Protein AF-A0A8S3GTD4-F1 (afdb_monomer_lite)

Organism: NCBI:txid392030

Structure (mmCIF, N/CA/C/O backbone):
data_AF-A0A8S3GTD4-F1
#
_entry.id   AF-A0A8S3GTD4-F1
#
loop_
_atom_site.group_PDB
_atom_site.id
_atom_site.type_symbol
_atom_site.label_atom_id
_atom_site.label_alt_id
_atom_site.label_comp_id
_atom_site.label_asym_id
_atom_site.label_entity_id
_atom_site.label_seq_id
_atom_site.pdbx_PDB_ins_code
_atom_site.Cartn_x
_atom_site.Cartn_y
_atom_site.Cartn_z
_atom_site.occupancy
_atom_site.B_iso_or_equiv
_atom_site.auth_seq_id
_atom_site.auth_comp_id
_atom_site.auth_asym_id
_atom_site.auth_atom_id
_atom_site.pdbx_PDB_model_num
ATOM 1 N N . MET A 1 1 ? 2.380 9.464 -10.146 1.00 66.31 1 MET A N 1
ATOM 2 C CA . MET A 1 1 ? 0.906 9.540 -10.296 1.00 66.31 1 MET A CA 1
ATOM 3 C C . MET A 1 1 ? 0.186 9.221 -8.988 1.00 66.31 1 MET A C 1
ATOM 5 O O . MET A 1 1 ? -0.500 10.106 -8.506 1.00 66.31 1 MET A O 1
ATOM 9 N N . ILE A 1 2 ? 0.413 8.068 -8.342 1.00 77.56 2 ILE A N 1
ATOM 10 C CA . ILE A 1 2 ? -0.176 7.734 -7.019 1.00 77.56 2 ILE A CA 1
ATOM 11 C C . ILE A 1 2 ? 0.085 8.826 -5.964 1.00 77.56 2 ILE A C 1
ATOM 13 O O . ILE A 1 2 ? -0.839 9.261 -5.285 1.00 77.56 2 ILE A O 1
ATOM 17 N N . ASN A 1 3 ? 1.313 9.356 -5.892 1.00 77.19 3 ASN A N 1
ATOM 18 C CA . ASN A 1 3 ? 1.646 10.452 -4.972 1.00 77.19 3 ASN A CA 1
ATOM 19 C C . ASN A 1 3 ? 0.789 11.716 -5.184 1.00 77.19 3 ASN A C 1
ATOM 21 O O . ASN A 1 3 ? 0.457 12.398 -4.225 1.00 77.19 3 ASN A O 1
ATOM 25 N N . ALA A 1 4 ? 0.408 12.024 -6.429 1.00 79.31 4 ALA A N 1
ATOM 26 C CA . ALA A 1 4 ? -0.436 13.182 -6.720 1.00 79.31 4 ALA A CA 1
ATOM 27 C C . ALA A 1 4 ? -1.862 12.981 -6.181 1.00 79.31 4 ALA A C 1
ATOM 29 O O . ALA A 1 4 ? -2.457 13.918 -5.663 1.00 79.31 4 ALA A O 1
ATOM 30 N N . PHE A 1 5 ? -2.391 11.758 -6.240 1.00 78.88 5 PHE A N 1
ATOM 31 C CA . PHE A 1 5 ? -3.673 11.430 -5.618 1.00 78.88 5 PHE A CA 1
ATOM 32 C C . PHE A 1 5 ? -3.585 11.468 -4.084 1.00 78.88 5 PHE A C 1
ATOM 34 O O . PHE A 1 5 ? -4.465 12.035 -3.439 1.00 78.88 5 PHE A O 1
ATOM 41 N N . ALA A 1 6 ? -2.481 10.974 -3.510 1.00 74.62 6 ALA A N 1
ATOM 42 C CA . ALA A 1 6 ? -2.228 10.999 -2.069 1.00 74.62 6 ALA A CA 1
ATOM 43 C C . ALA A 1 6 ? -2.287 12.418 -1.476 1.00 74.62 6 ALA A C 1
ATOM 45 O O . ALA A 1 6 ? -2.999 12.652 -0.502 1.00 74.62 6 ALA A O 1
ATOM 46 N N . VAL A 1 7 ? -1.583 13.378 -2.089 1.00 77.69 7 VAL A N 1
ATOM 47 C CA . VAL A 1 7 ? -1.494 14.760 -1.574 1.00 77.69 7 VAL A CA 1
ATOM 48 C C . VAL A 1 7 ? -2.777 15.574 -1.761 1.00 77.69 7 VAL A C 1
ATOM 50 O O . VAL A 1 7 ? -2.965 16.571 -1.074 1.00 77.69 7 VAL A O 1
ATOM 53 N N . ASN A 1 8 ? -3.665 15.160 -2.668 1.00 80.88 8 ASN A N 1
ATOM 54 C CA . ASN A 1 8 ? -4.934 15.844 -2.935 1.00 80.88 8 ASN A CA 1
ATOM 55 C C . ASN A 1 8 ? -6.129 15.212 -2.191 1.00 80.88 8 ASN A C 1
ATOM 57 O O . ASN A 1 8 ? -7.275 15.515 -2.511 1.00 80.88 8 ASN A O 1
ATOM 61 N N . GLY A 1 9 ? -5.892 14.306 -1.234 1.00 77.19 9 GLY A N 1
ATOM 62 C CA . GLY A 1 9 ? -6.963 13.628 -0.486 1.00 77.19 9 GLY A CA 1
ATOM 63 C C . GLY A 1 9 ? -7.743 12.592 -1.305 1.00 77.19 9 GLY A C 1
ATOM 64 O O . GLY A 1 9 ? -8.752 12.063 -0.849 1.00 77.19 9 GLY A O 1
ATOM 65 N N . MET A 1 10 ? -7.261 12.258 -2.500 1.00 87.38 10 MET A N 1
ATOM 66 C CA . MET A 1 10 ? -7.872 11.308 -3.428 1.00 87.38 10 MET A CA 1
ATOM 67 C C . MET A 1 10 ? -7.392 9.875 -3.145 1.00 87.38 10 MET A C 1
ATOM 69 O O . MET A 1 10 ? -6.902 9.169 -4.027 1.00 87.38 10 MET A O 1
ATOM 73 N N . GLY A 1 11 ? -7.486 9.448 -1.881 1.00 89.88 11 GLY A N 1
ATOM 74 C CA . GLY A 1 11 ? -6.939 8.167 -1.423 1.00 89.88 11 GLY A CA 1
ATOM 75 C C . GLY A 1 11 ? -7.520 6.957 -2.154 1.00 89.88 11 GLY A C 1
ATOM 76 O O . GLY A 1 11 ? -6.769 6.070 -2.547 1.00 89.88 11 GLY A O 1
ATOM 77 N N . THR A 1 12 ? -8.829 6.948 -2.418 1.00 92.75 12 THR A N 1
ATOM 78 C CA . THR A 1 12 ? -9.495 5.839 -3.120 1.00 92.75 12 THR A CA 1
ATOM 79 C C . THR A 1 12 ? -8.962 5.674 -4.542 1.00 92.75 12 THR A C 1
ATOM 81 O O . THR A 1 12 ? -8.590 4.573 -4.933 1.00 92.75 12 THR A O 1
ATOM 84 N N . GLN A 1 13 ? -8.807 6.777 -5.280 1.00 93.44 13 GLN A N 1
ATOM 85 C CA . GLN A 1 13 ? -8.263 6.758 -6.643 1.00 93.44 13 GLN A CA 1
ATOM 86 C C . GLN A 1 13 ? -6.788 6.336 -6.660 1.00 93.44 13 GLN A C 1
ATOM 88 O O . GLN A 1 13 ? -6.334 5.672 -7.589 1.00 93.44 13 GLN A O 1
ATOM 93 N N . ALA A 1 14 ? -6.027 6.682 -5.614 1.00 93.75 14 ALA A N 1
ATOM 94 C CA . ALA A 1 14 ? -4.658 6.203 -5.451 1.00 93.75 14 ALA A CA 1
ATOM 95 C C . ALA A 1 14 ? -4.605 4.670 -5.294 1.00 93.75 14 ALA A C 1
ATOM 97 O O . ALA A 1 14 ? -3.726 4.031 -5.875 1.00 93.75 14 ALA A O 1
ATOM 98 N N . VAL A 1 15 ? -5.544 4.090 -4.535 1.00 94.56 15 VAL A N 1
ATOM 99 C CA . VAL A 1 15 ? -5.669 2.636 -4.331 1.00 94.56 15 VAL A CA 1
ATOM 100 C C . VAL A 1 15 ? -6.115 1.928 -5.607 1.00 94.56 15 VAL A C 1
ATOM 102 O O . VAL A 1 15 ? -5.534 0.903 -5.959 1.00 94.56 15 VAL A O 1
ATOM 105 N N . GLU A 1 16 ? -7.105 2.466 -6.318 1.00 94.31 16 GLU A N 1
ATOM 106 C CA . GLU A 1 16 ? -7.570 1.924 -7.602 1.00 94.31 16 GLU A CA 1
ATOM 107 C C . GLU A 1 16 ? -6.434 1.885 -8.623 1.00 94.31 16 GLU A C 1
ATOM 109 O O . GLU A 1 16 ? -6.117 0.818 -9.147 1.00 94.31 16 GLU A O 1
ATOM 114 N N . LEU A 1 17 ? -5.728 3.006 -8.807 1.00 92.81 17 LEU A N 1
ATOM 115 C CA . LEU A 1 17 ? -4.598 3.074 -9.728 1.00 92.81 17 LEU A CA 1
ATOM 116 C C . LEU A 1 17 ? -3.491 2.081 -9.348 1.00 92.81 17 LEU A C 1
ATOM 118 O O . LEU A 1 17 ? -2.936 1.417 -10.218 1.00 92.81 17 LEU A O 1
ATOM 122 N N . TYR A 1 18 ? -3.174 1.952 -8.055 1.00 93.12 18 TYR A N 1
ATOM 123 C CA . TYR A 1 18 ? -2.201 0.963 -7.583 1.00 93.12 18 TYR A CA 1
ATOM 124 C C . TYR A 1 18 ? -2.634 -0.473 -7.915 1.00 93.12 18 TYR A C 1
ATOM 126 O O . TYR A 1 18 ? -1.818 -1.278 -8.360 1.00 93.12 18 TYR A O 1
ATOM 134 N N . ARG A 1 19 ? -3.923 -0.796 -7.752 1.00 92.38 19 ARG A N 1
ATOM 135 C CA . ARG A 1 19 ? -4.482 -2.120 -8.069 1.00 92.38 19 ARG A CA 1
ATOM 136 C C . ARG A 1 19 ? -4.569 -2.410 -9.566 1.00 92.38 19 ARG A C 1
ATOM 138 O O . ARG A 1 19 ? -4.580 -3.580 -9.940 1.00 92.38 19 ARG A O 1
ATOM 145 N N . GLU A 1 20 ? -4.603 -1.389 -10.411 1.00 94.00 20 GLU A N 1
ATOM 146 C CA . GLU A 1 20 ? -4.527 -1.540 -11.867 1.00 94.00 20 GLU A CA 1
ATOM 147 C C . GLU A 1 20 ? -3.087 -1.723 -12.368 1.00 94.00 20 GLU A C 1
ATOM 149 O O . GLU A 1 20 ? -2.874 -2.256 -13.458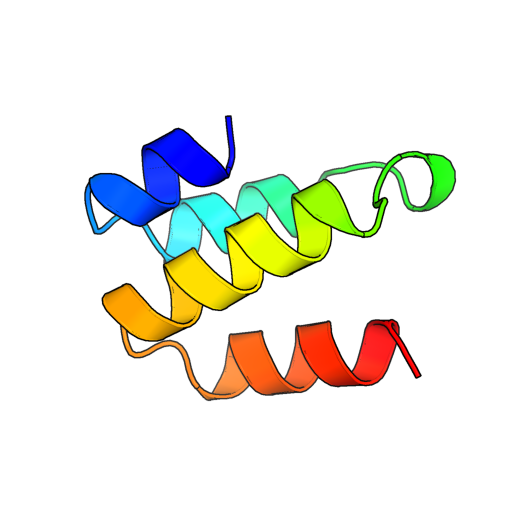 1.00 94.00 20 GLU A O 1
ATOM 154 N N . MET A 1 21 ? -2.078 -1.327 -11.580 1.00 91.06 21 MET A N 1
ATOM 155 C CA . MET A 1 21 ? -0.682 -1.510 -11.975 1.00 91.06 21 MET A CA 1
ATOM 156 C C . MET A 1 21 ? -0.335 -3.003 -12.097 1.00 91.06 21 MET A C 1
ATOM 158 O O . MET A 1 21 ? -0.687 -3.790 -11.209 1.00 91.06 21 MET A O 1
ATOM 162 N N . PRO A 1 22 ? 0.416 -3.408 -13.138 1.00 91.69 22 PRO A N 1
ATOM 163 C CA . PRO A 1 22 ? 0.968 -4.754 -13.242 1.00 91.69 22 PRO A CA 1
ATOM 164 C C . PRO A 1 22 ? 1.821 -5.103 -12.020 1.00 91.69 22 PRO A C 1
ATOM 166 O O . PRO A 1 22 ? 2.612 -4.276 -11.566 1.00 91.69 22 PRO A O 1
ATOM 169 N N . ASN A 1 23 ? 1.714 -6.333 -11.510 1.00 86.31 23 ASN A N 1
ATOM 170 C CA . ASN A 1 23 ? 2.4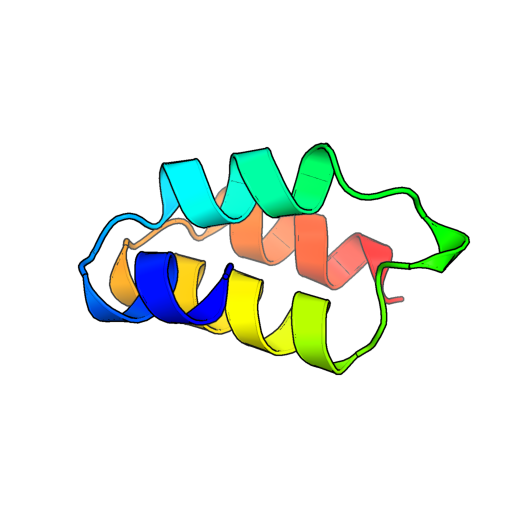34 -6.757 -10.299 1.00 86.31 23 ASN A CA 1
ATOM 171 C C . ASN A 1 23 ? 3.955 -6.565 -10.408 1.00 86.31 23 ASN A C 1
ATOM 173 O O . ASN A 1 23 ? 4.598 -6.183 -9.439 1.00 86.31 23 ASN A O 1
ATOM 177 N N . ASN A 1 24 ? 4.533 -6.761 -11.595 1.00 87.50 24 ASN A N 1
ATOM 178 C CA . ASN A 1 24 ? 5.962 -6.558 -11.850 1.00 87.50 24 ASN A CA 1
ATOM 179 C C . ASN A 1 24 ? 6.397 -5.079 -11.869 1.00 87.50 24 ASN A C 1
ATOM 181 O O . ASN A 1 24 ? 7.593 -4.810 -11.919 1.00 87.50 24 ASN A O 1
ATOM 185 N N . LEU A 1 25 ? 5.450 -4.136 -11.860 1.00 87.00 25 LEU A N 1
ATOM 186 C CA . LEU A 1 25 ? 5.695 -2.691 -11.797 1.00 87.00 25 LEU A CA 1
ATOM 187 C C . LEU A 1 25 ? 5.310 -2.083 -10.440 1.00 87.00 25 LEU A C 1
ATOM 189 O O . LEU A 1 25 ? 5.550 -0.897 -10.219 1.00 87.00 25 LEU A O 1
ATOM 193 N N . ARG A 1 26 ? 4.720 -2.869 -9.528 1.00 90.25 26 ARG A N 1
ATOM 194 C CA . ARG A 1 26 ? 4.430 -2.445 -8.153 1.00 90.25 26 ARG A CA 1
ATOM 195 C C . ARG A 1 26 ? 5.690 -2.564 -7.302 1.00 90.25 26 ARG A C 1
ATOM 197 O O . ARG A 1 26 ? 5.875 -3.528 -6.566 1.00 90.25 26 ARG A O 1
ATOM 204 N N . ASP A 1 27 ? 6.574 -1.588 -7.436 1.00 89.06 27 ASP A N 1
ATOM 205 C CA . ASP A 1 27 ? 7.784 -1.494 -6.625 1.00 89.06 27 ASP A CA 1
ATOM 206 C C . ASP A 1 27 ? 7.516 -0.888 -5.233 1.00 89.06 27 ASP A C 1
ATOM 208 O O . ASP A 1 27 ? 6.415 -0.425 -4.912 1.00 89.06 27 ASP A O 1
ATOM 212 N N . HIS A 1 28 ? 8.558 -0.839 -4.404 1.00 88.94 28 HIS A N 1
ATOM 213 C CA . HIS A 1 28 ? 8.487 -0.239 -3.072 1.00 88.94 28 HIS A CA 1
ATOM 214 C C . HIS A 1 28 ? 8.062 1.235 -3.079 1.00 88.94 28 HIS A C 1
ATOM 216 O O . HIS A 1 28 ? 7.437 1.698 -2.126 1.00 88.94 28 HIS A O 1
ATOM 222 N N . VAL A 1 29 ? 8.351 1.985 -4.147 1.00 90.25 29 VAL A N 1
ATOM 223 C CA . VAL A 1 29 ? 7.967 3.399 -4.239 1.00 90.25 29 VAL A CA 1
ATOM 224 C C . VAL A 1 29 ? 6.455 3.517 -4.410 1.00 90.25 29 VAL A C 1
ATOM 226 O O . VAL A 1 29 ? 5.805 4.262 -3.676 1.00 90.25 29 VAL A O 1
ATOM 229 N N . SER A 1 30 ? 5.873 2.747 -5.332 1.00 90.62 30 SER A N 1
ATOM 230 C CA . SER A 1 30 ? 4.424 2.718 -5.558 1.00 90.62 30 SER A CA 1
ATOM 231 C C . SER A 1 30 ? 3.649 2.276 -4.308 1.00 90.62 30 SER A C 1
ATOM 233 O O . SER A 1 30 ? 2.624 2.881 -3.986 1.00 90.62 30 SER A O 1
ATOM 235 N N . GLN A 1 31 ? 4.191 1.310 -3.555 1.00 90.56 31 GLN A N 1
ATOM 236 C CA . GLN A 1 31 ? 3.661 0.836 -2.270 1.00 90.56 31 GLN A CA 1
ATOM 237 C C . GLN A 1 31 ? 3.646 1.942 -1.203 1.00 90.56 31 GLN A C 1
ATOM 239 O O . GLN A 1 31 ? 2.613 2.205 -0.588 1.00 90.56 31 GLN A O 1
ATOM 244 N N . ILE A 1 32 ? 4.767 2.643 -1.002 1.00 91.69 32 ILE A N 1
ATOM 245 C CA . ILE A 1 32 ? 4.847 3.741 -0.025 1.00 91.69 32 ILE A CA 1
ATOM 246 C C . ILE A 1 32 ? 3.882 4.870 -0.405 1.00 91.69 32 ILE A C 1
ATOM 248 O O . ILE A 1 32 ? 3.180 5.407 0.454 1.00 91.69 32 ILE A O 1
ATOM 252 N N . CYS A 1 33 ? 3.797 5.214 -1.694 1.00 92.00 33 CYS A N 1
ATOM 253 C CA . CYS A 1 33 ? 2.880 6.249 -2.161 1.00 92.00 33 CYS A CA 1
ATOM 254 C C . CYS A 1 33 ? 1.412 5.909 -1.870 1.00 92.00 33 CYS A C 1
ATOM 256 O O . CYS A 1 33 ? 0.671 6.792 -1.433 1.00 92.00 33 CYS A O 1
ATOM 258 N N . VAL A 1 34 ? 0.978 4.664 -2.102 1.00 93.75 34 VAL A N 1
ATOM 259 C CA . VAL A 1 34 ? -0.421 4.277 -1.861 1.00 93.75 34 VAL A CA 1
ATOM 260 C C . VAL A 1 34 ? -0.728 4.153 -0.365 1.00 93.75 34 VAL A C 1
ATOM 262 O O . VAL A 1 34 ? -1.808 4.554 0.064 1.00 93.75 34 VAL A O 1
ATOM 265 N N . LEU A 1 35 ? 0.232 3.715 0.459 1.00 93.44 35 LEU A N 1
ATOM 266 C CA . LEU A 1 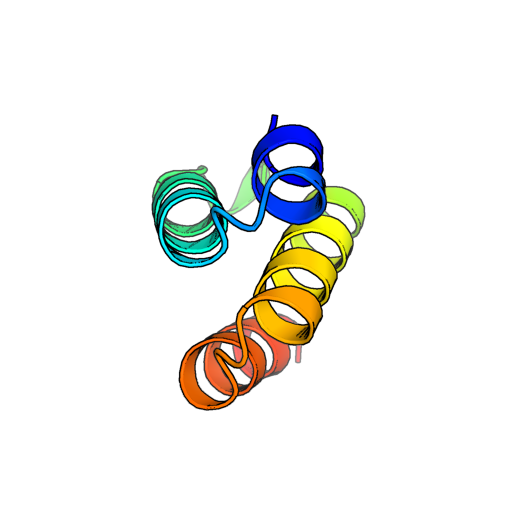35 ? 0.082 3.689 1.919 1.00 93.44 35 LEU A CA 1
ATOM 267 C C . LEU A 1 35 ? -0.034 5.101 2.509 1.00 93.44 35 LEU A C 1
ATOM 269 O O . LEU A 1 35 ? -0.908 5.344 3.343 1.00 93.44 35 LEU A O 1
ATOM 273 N N . ASN A 1 36 ? 0.768 6.056 2.028 1.00 92.19 36 ASN A N 1
ATOM 274 C CA . ASN A 1 36 ? 0.620 7.464 2.401 1.00 92.19 36 ASN A CA 1
ATOM 275 C C . ASN A 1 36 ? -0.755 8.007 1.995 1.00 92.19 36 ASN A C 1
ATOM 277 O O . ASN A 1 36 ? -1.410 8.675 2.795 1.00 92.19 36 ASN A O 1
ATOM 281 N N . ALA A 1 37 ? -1.232 7.680 0.789 1.00 93.19 37 ALA A N 1
ATOM 282 C CA . ALA A 1 37 ? -2.573 8.062 0.350 1.00 93.19 37 ALA A CA 1
ATOM 283 C C . ALA A 1 37 ? -3.657 7.525 1.297 1.00 93.19 37 ALA A C 1
ATOM 285 O O . ALA A 1 37 ? -4.557 8.266 1.693 1.00 93.19 37 ALA A O 1
ATOM 286 N N . CYS A 1 38 ? -3.536 6.261 1.713 1.00 93.69 38 CYS A N 1
ATOM 287 C CA . CYS A 1 38 ? -4.459 5.655 2.665 1.00 93.69 38 CYS A CA 1
ATOM 288 C C . CYS A 1 38 ? -4.409 6.343 4.035 1.00 93.69 38 CYS A C 1
ATOM 290 O O . CYS A 1 38 ? -5.457 6.575 4.636 1.00 93.69 38 CYS A O 1
ATOM 292 N N . SER A 1 39 ? -3.215 6.717 4.509 1.00 90.75 39 SER A N 1
ATOM 293 C CA . SER A 1 39 ? -3.039 7.440 5.773 1.00 90.75 39 SER A CA 1
ATOM 294 C C . SER A 1 39 ? -3.719 8.810 5.758 1.00 90.75 39 SER A C 1
ATOM 296 O O . SER A 1 39 ? -4.313 9.200 6.759 1.00 90.75 39 SER A O 1
ATOM 298 N N . HIS A 1 40 ? -3.652 9.538 4.641 1.00 88.00 40 HIS A N 1
ATOM 299 C CA . HIS A 1 40 ? -4.309 10.842 4.507 1.00 88.00 40 HIS A CA 1
ATOM 300 C C . HIS A 1 40 ? -5.831 10.734 4.354 1.00 88.00 40 HIS A C 1
ATOM 302 O O . HIS A 1 40 ? -6.551 11.605 4.835 1.00 88.00 40 HIS A O 1
ATOM 308 N N . ALA A 1 41 ? -6.323 9.674 3.707 1.00 89.75 41 ALA A N 1
ATOM 309 C CA . ALA A 1 41 ? -7.745 9.483 3.420 1.00 89.75 41 ALA A CA 1
ATOM 310 C C . ALA A 1 41 ? -8.505 8.642 4.466 1.00 89.75 41 ALA A C 1
ATOM 312 O O . ALA A 1 41 ? -9.714 8.466 4.339 1.00 89.75 41 ALA A O 1
ATOM 313 N N . GLY A 1 42 ? -7.826 8.106 5.488 1.00 92.00 42 GLY A N 1
ATOM 314 C CA . GLY A 1 42 ? -8.446 7.258 6.516 1.00 92.00 42 GLY A CA 1
ATOM 315 C C . GLY A 1 42 ? -8.794 5.837 6.046 1.00 92.00 42 GLY A C 1
ATOM 316 O O . GLY A 1 42 ? -9.620 5.167 6.664 1.00 92.00 42 GLY A O 1
ATOM 317 N N . LEU A 1 43 ? -8.157 5.356 4.976 1.00 94.44 43 LEU A N 1
ATOM 318 C CA . LEU A 1 43 ? -8.423 4.060 4.336 1.00 94.44 43 LEU A CA 1
ATOM 319 C C . LEU A 1 43 ? -7.634 2.922 5.008 1.00 94.44 43 LEU A C 1
ATOM 321 O O . LEU A 1 43 ? -6.713 2.333 4.440 1.00 94.44 43 LEU A O 1
ATOM 325 N N . LEU A 1 44 ? -7.944 2.650 6.280 1.00 93.50 44 LEU A N 1
ATOM 326 C CA . LEU A 1 44 ? -7.198 1.683 7.101 1.00 93.50 44 LEU A CA 1
ATOM 327 C C . LEU A 1 44 ? -7.309 0.238 6.601 1.00 93.50 44 LEU A C 1
ATOM 329 O O . LEU A 1 44 ? -6.376 -0.548 6.787 1.00 93.50 44 LEU A O 1
ATOM 333 N N . HIS A 1 45 ? -8.447 -0.130 6.013 1.00 95.31 45 HIS A N 1
ATOM 334 C CA . HIS A 1 45 ? -8.655 -1.482 5.509 1.00 95.31 45 HIS A CA 1
ATOM 335 C C . HIS A 1 45 ? -7.770 -1.734 4.284 1.00 95.31 45 HIS A C 1
ATOM 337 O O . HIS A 1 45 ? -7.017 -2.703 4.249 1.00 95.31 45 HIS A O 1
ATOM 343 N N . GLU A 1 46 ? -7.785 -0.799 3.340 1.00 94.75 46 GLU A N 1
ATOM 344 C CA . GLU A 1 46 ? -6.996 -0.804 2.115 1.00 94.75 46 GLU A CA 1
ATOM 345 C C . GLU A 1 46 ? -5.502 -0.789 2.429 1.00 94.75 46 GLU A C 1
ATOM 347 O O . GLU A 1 46 ? -4.761 -1.611 1.891 1.00 94.75 46 GLU A O 1
ATOM 352 N N . ALA A 1 47 ? -5.070 0.074 3.357 1.00 94.00 47 ALA A N 1
ATOM 353 C CA . ALA A 1 47 ? -3.686 0.112 3.816 1.00 94.00 47 ALA A CA 1
ATOM 354 C C . ALA A 1 47 ? -3.223 -1.252 4.341 1.00 94.00 47 ALA A C 1
ATOM 356 O O . ALA A 1 47 ? -2.121 -1.694 4.025 1.00 94.00 47 ALA A O 1
ATOM 357 N N . ARG A 1 48 ? -4.069 -1.942 5.118 1.00 94.88 48 ARG A N 1
ATOM 358 C CA . ARG A 1 48 ? -3.750 -3.264 5.669 1.00 94.88 48 ARG A CA 1
ATOM 359 C C . ARG A 1 48 ? -3.671 -4.333 4.585 1.00 94.88 48 ARG A C 1
ATOM 361 O O . ARG A 1 48 ? -2.758 -5.149 4.629 1.00 94.88 48 ARG A O 1
ATOM 368 N N . THR A 1 49 ? -4.596 -4.336 3.626 1.00 93.75 49 THR A N 1
ATOM 369 C CA . THR A 1 49 ? -4.547 -5.267 2.489 1.00 93.75 49 THR A CA 1
ATOM 370 C C . THR A 1 49 ? -3.259 -5.075 1.699 1.00 93.75 49 THR A C 1
ATOM 372 O O . THR A 1 49 ? -2.536 -6.042 1.492 1.00 93.75 49 THR A O 1
ATOM 375 N N . ILE A 1 50 ? -2.931 -3.831 1.339 1.00 92.19 50 ILE A N 1
ATOM 376 C CA . ILE A 1 50 ? -1.724 -3.520 0.567 1.00 92.19 50 ILE A CA 1
ATOM 377 C C . ILE A 1 50 ? -0.471 -3.888 1.360 1.00 92.19 50 ILE A C 1
ATOM 379 O O . ILE A 1 50 ? 0.434 -4.491 0.805 1.00 92.19 50 ILE A O 1
ATOM 383 N N . PHE A 1 51 ? -0.419 -3.593 2.661 1.00 90.94 51 PHE A N 1
ATOM 384 C CA . PHE A 1 51 ? 0.719 -3.966 3.502 1.00 90.94 51 PHE A CA 1
ATOM 385 C C . PHE A 1 51 ? 0.948 -5.486 3.544 1.00 90.94 51 PHE A C 1
ATOM 387 O O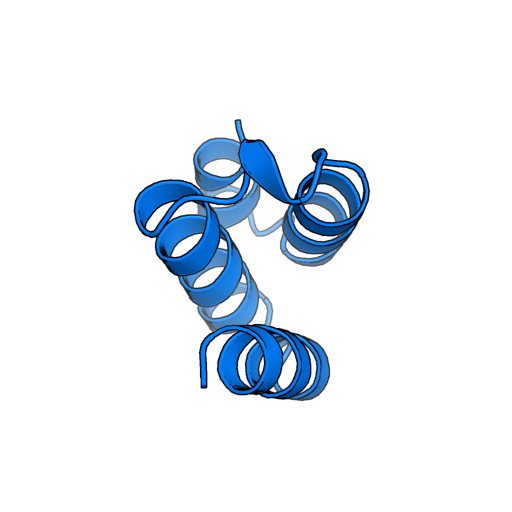 . PHE A 1 51 ? 2.089 -5.935 3.520 1.00 90.94 51 PHE A O 1
ATOM 394 N N . ASN A 1 52 ? -0.126 -6.280 3.554 1.00 90.56 52 ASN A N 1
ATOM 395 C CA . ASN A 1 52 ? -0.029 -7.739 3.534 1.00 90.56 52 ASN A CA 1
ATOM 396 C C . ASN A 1 52 ? 0.424 -8.300 2.176 1.00 90.56 52 ASN A C 1
ATOM 398 O O . ASN A 1 52 ? 0.952 -9.401 2.148 1.00 90.56 52 ASN A O 1
ATOM 402 N N . GLU A 1 53 ? 0.239 -7.574 1.068 1.00 84.44 53 GLU A N 1
ATOM 403 C CA . GLU A 1 53 ? 0.766 -7.964 -0.254 1.00 84.44 53 GLU A CA 1
ATOM 404 C C . GLU A 1 53 ? 2.294 -7.785 -0.359 1.00 84.4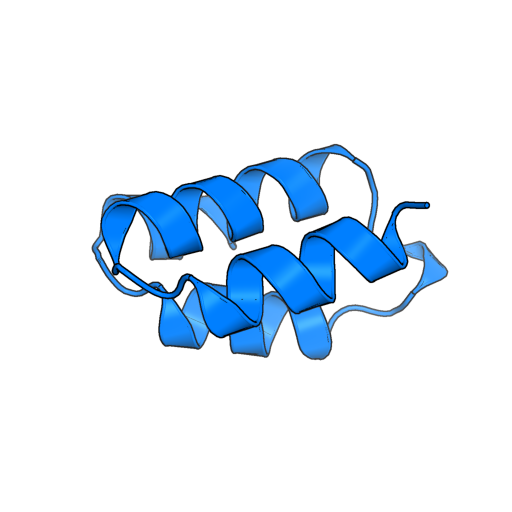4 53 GLU A C 1
ATOM 406 O O . GLU A 1 53 ? 2.910 -8.291 -1.295 1.00 84.44 53 GLU A O 1
ATOM 411 N N . ILE A 1 54 ? 2.905 -7.050 0.579 1.00 74.31 54 ILE A N 1
ATOM 412 C CA . ILE A 1 54 ? 4.352 -6.777 0.617 1.00 74.31 54 ILE A CA 1
ATOM 413 C C . ILE A 1 54 ? 5.105 -7.865 1.406 1.00 74.31 54 ILE A C 1
ATOM 415 O O . ILE A 1 54 ? 6.315 -8.011 1.230 1.00 74.31 54 ILE A O 1
ATOM 419 N N . SER A 1 55 ? 4.404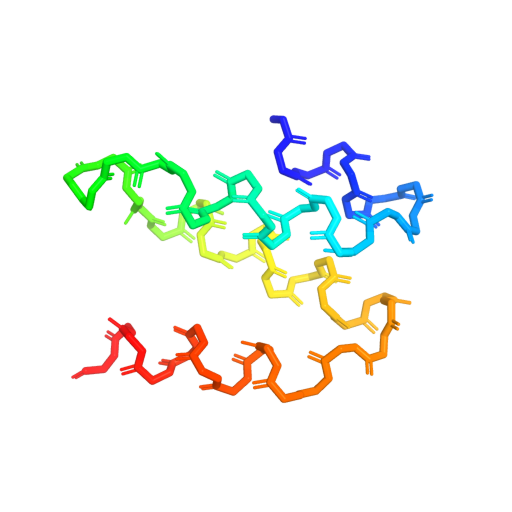 -8.602 2.278 1.00 57.62 55 SER A N 1
ATOM 420 C CA . SER A 1 55 ? 4.962 -9.644 3.154 1.00 57.62 55 SER A CA 1
ATOM 421 C C . SER A 1 55 ? 4.907 -11.035 2.538 1.00 57.62 55 SER A C 1
ATOM 423 O O . SER A 1 55 ? 5.757 -11.842 2.978 1.00 57.62 55 SER A O 1
#

Radius of gyration: 9.75 Å; chains: 1; bounding box: 18×26×20 Å

InterPro domains:
  IPR002885 Pentatricopeptide repeat [PF01535] (1-22)
  IPR002885 Pentatricopeptide repeat [PF01535] (34-54)
  IPR011990 Tetratricopeptide-like helical domain superfamily [G3DSA:1.25.40.10] (1-55)
  IPR046960 Pentatricopeptide repeat-containing protein At4g14850-like, plant [PTHR24015] (1-54)

pLDDT: mean 88.23, std 7.71, range [57.62, 95.31]

Secondary structure (DSSP, 8-state):
-HHHHHHTT-HHHHHHHHHHS-GGG--HHHHHHHHHHHHHHT-HHHHHHHHHH--

Foldseek 3Di:
DLLVCLVVLVLVVSLVVLVPDDPVPNDPVSLVSSLSSCVSNVVVVSNVVSVVVVD

Sequence (55 aa):
MINAFAVNGMGTQAVELYREMPNNLRDHVSQICVLNACSHAGLLHEARTIFNEIS